Protein AF-A0A6P2CE26-F1 (afdb_monomer_lite)

Sequence (103 aa):
MFVPWSSITAISRDHQEISTGWGTRYNLLIRLEHDDPVLEPRWHLDTPTSIALPVSRLTAEPNTLYAAIHRLHTEPESRKALYRADAPKLLEAPPLRQRWRNE

pLDDT: mean 83.27, std 10.41, range [46.84, 94.44]

Radius of gyr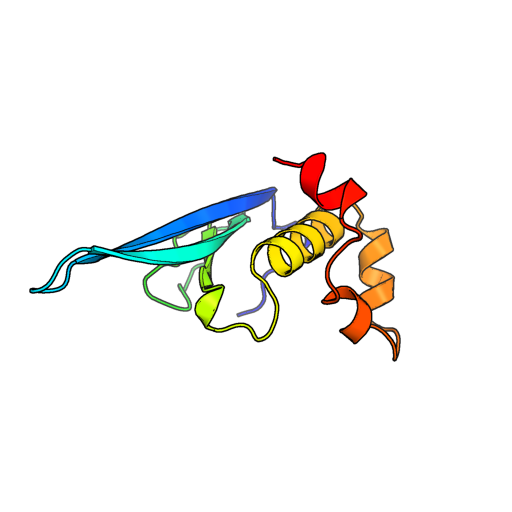ation: 15.04 Å; chains: 1; bounding box: 36×26×40 Å

Structure (mmCIF, N/CA/C/O backbone):
data_AF-A0A6P2CE26-F1
#
_entry.id   AF-A0A6P2CE26-F1
#
loop_
_atom_site.group_PDB
_atom_site.id
_atom_site.type_symbol
_atom_site.label_atom_id
_atom_site.label_alt_id
_atom_site.label_comp_id
_atom_site.label_asym_id
_atom_site.label_entity_id
_atom_site.label_seq_id
_atom_site.pdbx_PDB_ins_code
_atom_site.Cartn_x
_atom_site.Cartn_y
_atom_site.Cartn_z
_atom_site.occupancy
_atom_site.B_iso_or_equiv
_atom_site.auth_seq_id
_atom_site.auth_comp_id
_atom_site.auth_asym_id
_atom_site.auth_atom_id
_atom_site.pdbx_PDB_model_num
ATOM 1 N N . MET A 1 1 ? 8.900 -9.202 7.838 1.00 62.12 1 MET A N 1
ATOM 2 C CA . MET A 1 1 ? 8.663 -7.916 8.523 1.00 62.12 1 MET A CA 1
ATOM 3 C C . MET A 1 1 ? 7.229 -7.464 8.291 1.00 62.12 1 MET A C 1
ATOM 5 O O . MET A 1 1 ? 6.744 -7.607 7.173 1.00 62.12 1 MET A O 1
ATOM 9 N N . PHE A 1 2 ? 6.554 -6.974 9.330 1.00 69.56 2 PHE A N 1
ATOM 10 C CA . PHE A 1 2 ? 5.174 -6.482 9.291 1.00 69.56 2 PHE A CA 1
ATOM 11 C C . PHE A 1 2 ? 5.183 -4.974 9.556 1.00 69.56 2 PHE A C 1
ATOM 13 O O . PHE A 1 2 ? 5.833 -4.554 10.509 1.00 69.56 2 PHE A O 1
ATOM 20 N N . VAL A 1 3 ? 4.488 -4.182 8.734 1.00 77.62 3 VAL A N 1
ATOM 21 C CA . VAL A 1 3 ? 4.318 -2.740 8.970 1.00 77.62 3 VAL A CA 1
ATOM 22 C C . VAL A 1 3 ? 2.944 -2.504 9.586 1.00 77.62 3 VAL A C 1
ATOM 24 O O . VAL A 1 3 ? 1.938 -2.822 8.945 1.00 77.62 3 VAL A O 1
ATOM 27 N N . PRO A 1 4 ? 2.875 -1.991 10.826 1.00 84.62 4 PRO A N 1
ATOM 28 C CA . PRO A 1 4 ? 1.611 -1.641 11.450 1.00 84.62 4 PRO A CA 1
ATOM 29 C C . PRO A 1 4 ? 0.868 -0.577 10.642 1.00 84.62 4 PRO A C 1
ATOM 31 O O . PRO A 1 4 ? 1.447 0.408 10.204 1.00 84.62 4 PRO A O 1
ATOM 34 N N . TRP A 1 5 ? -0.454 -0.703 10.523 1.00 87.19 5 TRP A N 1
ATOM 35 C CA . TRP A 1 5 ? -1.270 0.332 9.875 1.00 87.19 5 TRP A CA 1
ATOM 36 C C . TRP A 1 5 ? -1.135 1.716 10.522 1.00 87.19 5 TRP A C 1
ATOM 38 O O . TRP A 1 5 ? -1.369 2.717 9.857 1.00 87.19 5 TRP A O 1
ATOM 48 N N . SER A 1 6 ? -0.803 1.774 11.814 1.00 87.75 6 SER A N 1
ATOM 49 C CA . SER A 1 6 ? -0.607 3.020 12.559 1.00 87.75 6 SER A CA 1
ATOM 50 C C . SER A 1 6 ? 0.693 3.745 12.222 1.00 87.75 6 SER A C 1
ATOM 52 O O . SER A 1 6 ? 0.774 4.934 12.492 1.00 87.75 6 SER A O 1
ATOM 54 N N . SER A 1 7 ? 1.695 3.056 11.665 1.00 89.31 7 SER A N 1
ATOM 55 C CA . SER A 1 7 ? 2.960 3.683 11.265 1.00 89.31 7 SER A CA 1
ATOM 56 C C . SER A 1 7 ? 2.927 4.196 9.825 1.00 89.31 7 SER A C 1
ATOM 58 O O . SER A 1 7 ? 3.848 4.890 9.413 1.00 89.31 7 SER A O 1
ATOM 60 N N . ILE A 1 8 ? 1.895 3.843 9.047 1.00 92.06 8 ILE A N 1
ATOM 61 C CA . ILE A 1 8 ? 1.729 4.322 7.673 1.00 92.06 8 ILE A CA 1
ATOM 62 C C . ILE A 1 8 ? 1.212 5.758 7.729 1.00 92.06 8 ILE A C 1
ATOM 64 O O . ILE A 1 8 ? 0.088 6.005 8.174 1.00 92.06 8 ILE A O 1
ATOM 68 N N . THR A 1 9 ? 2.012 6.701 7.255 1.00 94.12 9 THR A N 1
ATOM 69 C CA . THR A 1 9 ? 1.686 8.128 7.256 1.00 94.12 9 THR A CA 1
ATOM 70 C C . THR A 1 9 ? 1.003 8.561 5.967 1.00 94.12 9 THR A C 1
ATOM 72 O O . THR A 1 9 ? 0.087 9.382 6.013 1.00 94.12 9 THR A O 1
ATOM 75 N N . ALA A 1 10 ? 1.344 7.943 4.834 1.00 94.19 10 ALA A N 1
ATOM 76 C CA . ALA A 1 10 ? 0.704 8.218 3.552 1.00 94.19 10 ALA A CA 1
ATOM 77 C C . ALA A 1 10 ? 0.701 7.010 2.604 1.00 94.19 10 ALA A C 1
ATOM 79 O O . ALA A 1 10 ? 1.474 6.059 2.747 1.00 94.19 10 ALA A O 1
ATOM 80 N N . ILE A 1 11 ? -0.197 7.064 1.614 1.00 94.25 11 ILE A N 1
ATOM 81 C CA . ILE A 1 11 ? -0.261 6.113 0.501 1.00 94.25 11 ILE A CA 1
ATOM 82 C C . ILE A 1 11 ? -0.214 6.882 -0.813 1.00 94.25 11 ILE A C 1
ATOM 84 O O . ILE A 1 11 ? -1.142 7.624 -1.150 1.00 94.25 11 ILE A O 1
ATOM 88 N N . SER A 1 12 ? 0.833 6.648 -1.594 1.00 93.56 12 SER A N 1
ATOM 89 C CA . SER A 1 12 ? 1.077 7.341 -2.856 1.00 93.56 12 SER A CA 1
ATOM 90 C C . SER A 1 12 ? 1.172 6.371 -4.036 1.00 93.56 12 SER A C 1
ATOM 92 O O . SER A 1 12 ? 1.397 5.166 -3.886 1.00 93.56 12 SER A O 1
ATOM 94 N N . ARG A 1 13 ? 0.910 6.893 -5.237 1.00 93.25 13 ARG A N 1
ATOM 95 C CA . ARG A 1 13 ? 1.091 6.171 -6.502 1.00 93.25 13 ARG A CA 1
ATOM 96 C C . ARG A 1 13 ? 2.489 6.472 -7.021 1.00 93.25 13 ARG A C 1
ATOM 98 O O . ARG A 1 13 ? 2.902 7.626 -6.991 1.00 93.25 13 ARG A O 1
ATOM 105 N N . ASP A 1 14 ? 3.175 5.460 -7.526 1.00 93.94 14 ASP A N 1
ATOM 106 C CA . ASP A 1 14 ? 4.508 5.607 -8.106 1.00 93.94 14 ASP A CA 1
ATOM 107 C C . ASP A 1 14 ? 4.705 4.623 -9.272 1.00 93.94 14 ASP A C 1
ATOM 109 O O . ASP A 1 14 ? 3.820 3.824 -9.595 1.00 93.94 14 ASP A O 1
ATOM 113 N N . HIS A 1 15 ? 5.856 4.673 -9.932 1.00 92.06 15 HIS A N 1
ATOM 114 C CA . HIS A 1 15 ? 6.240 3.728 -10.965 1.00 92.06 15 HIS A CA 1
ATOM 115 C C . HIS A 1 15 ? 7.738 3.411 -10.920 1.00 92.06 15 HIS A C 1
ATOM 117 O O . HIS A 1 15 ? 8.576 4.253 -10.622 1.00 92.06 15 HIS A O 1
ATOM 123 N N . GLN A 1 16 ? 8.084 2.176 -11.273 1.00 91.75 16 GLN A N 1
ATOM 124 C CA . GLN A 1 16 ? 9.449 1.791 -11.604 1.00 91.75 16 GLN A CA 1
ATOM 125 C C . GLN A 1 16 ? 9.631 1.886 -13.117 1.00 91.75 16 GLN A C 1
ATOM 127 O O . GLN A 1 16 ? 8.945 1.194 -13.876 1.00 91.75 16 GLN A O 1
ATOM 132 N N . GLU A 1 17 ? 10.591 2.701 -13.541 1.00 92.19 17 GLU A N 1
ATOM 133 C CA . GLU A 1 17 ? 11.067 2.724 -14.917 1.00 92.19 17 GLU A CA 1
ATOM 134 C C . GLU A 1 17 ? 12.054 1.572 -15.159 1.00 92.19 17 GLU A C 1
ATOM 136 O O . GLU A 1 17 ? 13.001 1.366 -14.398 1.00 92.19 17 GLU A O 1
ATOM 141 N N . ILE A 1 18 ? 11.820 0.792 -16.212 1.00 89.12 18 ILE A N 1
ATOM 142 C CA . ILE A 1 18 ? 12.681 -0.312 -16.635 1.00 89.12 18 ILE A CA 1
ATOM 143 C C . ILE A 1 18 ? 13.104 -0.059 -18.074 1.00 89.12 18 ILE A C 1
ATOM 145 O O . ILE A 1 18 ? 12.354 -0.325 -19.018 1.00 89.12 18 ILE A O 1
ATOM 149 N N . SER A 1 19 ? 14.331 0.421 -18.236 1.00 89.00 19 SER A N 1
ATOM 150 C CA . SER A 1 19 ? 14.957 0.582 -19.544 1.00 89.00 19 SER A CA 1
ATOM 151 C C . SER A 1 19 ? 15.386 -0.778 -20.086 1.00 89.00 19 SER A C 1
ATOM 153 O O . SER A 1 19 ? 16.176 -1.498 -19.476 1.00 89.00 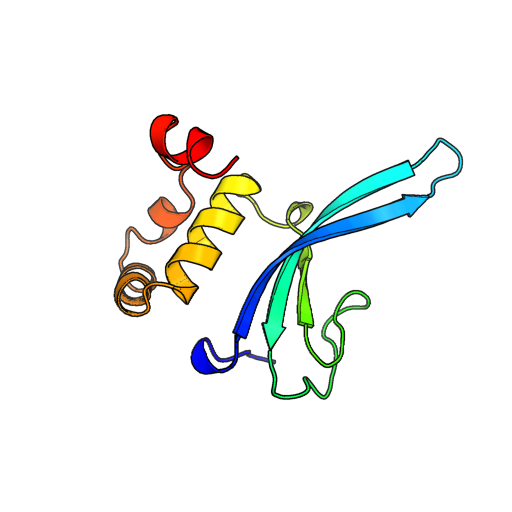19 SER A O 1
ATOM 155 N N . THR A 1 20 ? 14.864 -1.138 -21.252 1.00 84.75 20 THR A N 1
ATOM 156 C CA . THR A 1 20 ? 15.266 -2.324 -22.012 1.00 84.75 20 THR A CA 1
ATOM 157 C C . THR A 1 20 ? 15.901 -1.886 -23.328 1.00 84.75 20 THR A C 1
ATOM 159 O O . THR A 1 20 ? 15.670 -0.769 -23.785 1.00 84.75 20 THR A O 1
ATOM 162 N N . GLY A 1 21 ? 16.654 -2.768 -23.993 1.00 86.44 21 GLY A N 1
ATOM 163 C CA . GLY A 1 21 ? 17.241 -2.464 -25.309 1.00 86.44 21 GLY A CA 1
ATOM 164 C C . GLY A 1 21 ? 16.221 -2.100 -26.404 1.00 86.44 21 GLY A C 1
ATOM 165 O O . GLY A 1 21 ? 16.613 -1.608 -27.454 1.00 86.44 21 GLY A O 1
ATOM 166 N N . TRP A 1 22 ? 14.923 -2.311 -26.154 1.00 85.00 22 TRP A N 1
ATOM 167 C CA . TRP A 1 22 ? 13.815 -2.056 -27.081 1.00 85.00 22 TRP A CA 1
ATOM 168 C C . TRP A 1 22 ? 12.879 -0.930 -26.613 1.00 85.00 22 TRP A C 1
ATOM 170 O O . TRP A 1 22 ? 11.817 -0.734 -27.199 1.00 85.00 22 TRP A O 1
ATOM 180 N N . GLY A 1 23 ? 13.247 -0.211 -25.548 1.00 89.12 23 GLY A N 1
ATOM 181 C CA . GLY A 1 23 ? 12.480 0.905 -24.997 1.00 89.12 23 GLY A CA 1
ATOM 182 C C . GLY A 1 23 ? 12.247 0.803 -23.493 1.00 89.12 23 GLY A C 1
ATOM 183 O O . GLY A 1 23 ? 12.746 -0.099 -22.815 1.00 89.12 23 GLY A O 1
ATOM 184 N N . THR A 1 24 ? 11.458 1.738 -22.981 1.00 91.38 24 THR A N 1
ATOM 185 C CA . THR A 1 24 ? 11.161 1.875 -21.556 1.00 91.38 24 THR A CA 1
ATOM 186 C C . THR A 1 24 ? 9.833 1.213 -21.200 1.00 91.38 24 THR A C 1
ATOM 188 O O . THR A 1 24 ? 8.819 1.427 -21.863 1.00 91.38 24 THR A O 1
ATOM 191 N N . ARG A 1 25 ? 9.823 0.414 -20.129 1.00 89.25 25 ARG A N 1
ATOM 192 C CA . ARG A 1 25 ? 8.607 -0.136 -19.515 1.00 89.25 25 ARG A CA 1
ATOM 193 C C . ARG A 1 25 ? 8.360 0.509 -18.158 1.00 89.25 25 ARG A C 1
ATOM 195 O O . ARG A 1 25 ? 9.303 0.746 -17.413 1.00 89.25 25 ARG A O 1
ATOM 202 N N . TYR A 1 26 ? 7.089 0.712 -17.822 1.00 89.00 26 TYR A N 1
ATOM 203 C CA . TYR A 1 26 ? 6.669 1.278 -16.543 1.00 89.00 26 TYR A CA 1
ATOM 204 C C . TYR A 1 26 ? 5.918 0.231 -15.725 1.00 89.00 26 TYR A C 1
ATOM 206 O O . TYR A 1 26 ? 4.864 -0.255 -16.137 1.00 89.00 26 TYR A O 1
ATOM 214 N N . ASN A 1 27 ? 6.455 -0.110 -14.558 1.00 89.31 27 ASN A N 1
ATOM 215 C CA . ASN A 1 27 ? 5.783 -0.961 -13.583 1.00 89.31 27 ASN A CA 1
ATOM 216 C C . ASN A 1 27 ? 5.126 -0.087 -12.517 1.00 89.31 27 ASN A C 1
ATOM 218 O O . ASN A 1 27 ? 5.824 0.584 -11.764 1.00 89.31 27 ASN A O 1
ATOM 222 N N . LEU A 1 28 ? 3.798 -0.122 -12.427 1.00 92.12 28 LEU A N 1
ATOM 223 C CA . LEU A 1 28 ? 3.059 0.640 -11.421 1.00 92.12 28 LEU A CA 1
ATOM 224 C C . LEU A 1 28 ? 3.352 0.131 -10.006 1.00 92.12 28 LEU A C 1
ATOM 226 O O . LEU A 1 28 ? 3.358 -1.079 -9.748 1.00 92.12 28 LEU A O 1
ATOM 230 N N . LEU A 1 29 ? 3.547 1.074 -9.092 1.00 94.06 29 LEU A N 1
ATOM 231 C CA . LEU A 1 29 ? 3.802 0.848 -7.679 1.00 94.06 29 LEU A CA 1
ATOM 232 C C . LEU A 1 29 ? 2.762 1.595 -6.837 1.00 94.06 29 LEU A C 1
ATOM 234 O O . LEU A 1 29 ? 2.319 2.692 -7.178 1.00 94.06 29 LEU A O 1
ATOM 238 N N . ILE A 1 30 ? 2.419 1.016 -5.693 1.00 94.31 30 ILE A N 1
ATOM 239 C CA . ILE A 1 30 ? 1.793 1.740 -4.583 1.00 94.31 30 ILE A CA 1
ATOM 240 C C . ILE A 1 30 ? 2.849 1.855 -3.490 1.00 94.31 30 ILE A C 1
ATOM 242 O O . ILE A 1 30 ? 3.444 0.845 -3.110 1.00 94.31 30 ILE A O 1
ATOM 246 N N . ARG A 1 31 ? 3.100 3.066 -2.993 1.00 94.44 31 ARG A N 1
ATOM 247 C CA . ARG A 1 31 ? 4.012 3.297 -1.871 1.00 94.44 31 ARG A CA 1
ATOM 248 C C . ARG A 1 31 ? 3.237 3.438 -0.575 1.00 94.44 31 ARG A C 1
ATOM 250 O O . ARG A 1 31 ? 2.230 4.139 -0.522 1.00 94.44 31 ARG A O 1
ATOM 257 N N . LEU A 1 32 ? 3.728 2.759 0.455 1.00 93.50 32 LEU A N 1
ATOM 258 C CA . LEU A 1 32 ? 3.307 2.945 1.838 1.00 93.50 32 LEU A CA 1
ATOM 259 C C . LEU A 1 32 ? 4.411 3.729 2.542 1.00 93.50 32 LEU A C 1
ATOM 261 O O . LEU A 1 32 ? 5.482 3.175 2.788 1.00 93.50 32 LEU A O 1
ATOM 265 N N . GLU A 1 33 ? 4.174 5.004 2.808 1.00 93.19 33 GLU A N 1
ATOM 266 C CA . GLU A 1 33 ? 5.120 5.886 3.494 1.00 93.19 33 GLU A CA 1
ATOM 267 C C . GLU A 1 33 ? 4.977 5.714 5.007 1.00 93.19 33 GLU A C 1
ATOM 269 O O . GLU A 1 33 ? 3.869 5.505 5.504 1.00 93.19 33 GLU A O 1
ATOM 274 N N . HIS A 1 34 ? 6.091 5.750 5.733 1.00 88.94 34 HIS A N 1
ATOM 275 C CA . HIS A 1 34 ? 6.123 5.570 7.182 1.00 88.94 34 HIS A CA 1
ATOM 276 C C . HIS A 1 34 ? 7.281 6.346 7.820 1.00 88.94 34 HIS A C 1
ATOM 278 O O . HIS A 1 34 ? 8.350 6.490 7.223 1.00 88.94 34 HIS A O 1
ATOM 284 N N . ASP A 1 35 ? 7.073 6.809 9.054 1.00 84.12 35 ASP A N 1
ATOM 285 C CA . ASP A 1 35 ? 8.062 7.620 9.782 1.00 84.12 35 ASP A CA 1
ATOM 286 C C . ASP A 1 35 ? 9.116 6.760 10.491 1.00 84.12 35 ASP A C 1
ATOM 288 O O . ASP A 1 35 ? 10.276 7.155 10.610 1.00 84.12 35 ASP A O 1
ATOM 292 N N . ASP A 1 36 ? 8.730 5.561 10.936 1.00 78.19 36 ASP A N 1
ATOM 293 C CA . ASP A 1 36 ? 9.639 4.639 11.612 1.00 78.19 36 ASP A CA 1
ATOM 294 C C . ASP A 1 36 ? 10.536 3.949 10.581 1.00 78.19 36 ASP A C 1
ATOM 296 O O . ASP A 1 36 ? 10.012 3.224 9.729 1.00 78.19 36 ASP A O 1
ATOM 300 N N . PRO A 1 37 ? 11.869 4.122 10.619 1.00 67.69 37 PRO A N 1
ATOM 301 C CA . PRO A 1 37 ? 12.732 3.547 9.608 1.00 67.69 37 PRO A CA 1
ATOM 302 C C . PRO A 1 37 ? 12.633 2.021 9.612 1.00 67.69 37 PRO A C 1
ATOM 304 O O . PRO A 1 37 ? 12.892 1.353 10.617 1.00 67.69 37 PRO A O 1
ATOM 307 N N . VAL A 1 38 ? 12.285 1.456 8.457 1.00 66.56 38 VAL A N 1
ATOM 308 C CA . VAL A 1 38 ? 12.326 0.009 8.247 1.00 66.56 38 VAL A CA 1
ATOM 309 C C . VAL A 1 38 ? 13.794 -0.383 8.106 1.00 66.56 38 VAL A C 1
ATOM 311 O O . VAL A 1 38 ? 14.436 -0.103 7.098 1.00 66.56 38 VAL A O 1
ATOM 314 N N . LEU A 1 39 ? 14.332 -1.002 9.161 1.00 60.75 39 LEU A N 1
ATOM 315 C CA . LEU A 1 39 ? 15.761 -1.314 9.291 1.00 60.75 39 LEU A CA 1
ATOM 316 C C . LEU A 1 39 ? 16.274 -2.304 8.234 1.00 60.75 39 LEU A C 1
ATOM 318 O O . LEU A 1 39 ? 17.463 -2.301 7.931 1.00 60.75 39 LEU A O 1
ATOM 322 N N . GLU A 1 40 ? 15.389 -3.117 7.649 1.00 74.56 40 GLU A N 1
ATOM 323 C CA . GLU A 1 40 ? 15.740 -4.056 6.581 1.00 74.56 40 GLU A CA 1
ATOM 324 C C . GLU A 1 40 ? 14.729 -3.970 5.425 1.00 74.56 40 GLU A C 1
ATOM 326 O O . GLU A 1 40 ? 13.575 -4.391 5.584 1.00 74.56 40 GLU A O 1
ATOM 331 N N . PRO A 1 41 ? 15.131 -3.444 4.250 1.00 74.81 41 PRO A N 1
ATOM 332 C CA . PRO A 1 41 ? 14.265 -3.412 3.080 1.00 74.81 41 PRO A CA 1
ATOM 333 C C . PRO A 1 41 ? 13.954 -4.839 2.624 1.00 74.81 41 PRO A C 1
ATOM 335 O O . PRO A 1 41 ? 14.831 -5.701 2.554 1.00 74.81 41 PRO A O 1
ATOM 338 N N . ARG A 1 42 ? 12.694 -5.105 2.276 1.00 77.88 42 ARG A N 1
ATOM 339 C CA . ARG A 1 42 ? 12.248 -6.451 1.871 1.00 77.88 42 ARG A CA 1
ATOM 340 C C . ARG A 1 42 ? 12.623 -6.746 0.421 1.00 77.88 42 ARG A C 1
ATOM 342 O O . ARG A 1 42 ? 12.657 -7.900 0.001 1.00 77.88 42 ARG A O 1
ATOM 349 N N . TRP A 1 43 ? 12.829 -5.693 -0.363 1.00 83.81 43 TRP A N 1
ATOM 350 C CA . TRP A 1 43 ? 13.143 -5.735 -1.784 1.00 83.81 43 TRP A CA 1
ATOM 351 C C . TRP A 1 43 ? 13.767 -4.392 -2.209 1.00 83.81 43 TRP A C 1
ATOM 353 O O . TRP A 1 43 ? 13.599 -3.379 -1.541 1.00 83.81 43 TRP A O 1
ATOM 363 N N . HIS A 1 44 ? 14.468 -4.369 -3.343 1.00 86.62 44 HIS A N 1
ATOM 364 C CA . HIS A 1 44 ? 15.320 -3.252 -3.782 1.00 86.62 44 HIS A CA 1
ATOM 365 C C . HIS A 1 44 ? 14.618 -1.914 -4.115 1.00 86.62 44 HIS A C 1
ATOM 367 O O . HIS A 1 44 ? 15.313 -0.938 -4.373 1.00 86.62 44 HIS A O 1
ATOM 373 N N . LEU A 1 45 ? 13.282 -1.849 -4.160 1.00 89.62 45 LEU A N 1
ATOM 374 C CA . LEU A 1 45 ? 12.526 -0.586 -4.313 1.00 89.62 45 LEU A CA 1
ATOM 375 C C . LEU A 1 45 ? 11.984 -0.028 -2.987 1.00 89.62 45 LEU A C 1
ATOM 377 O O . LEU A 1 45 ? 11.386 1.053 -2.995 1.00 89.62 45 LEU A O 1
ATOM 381 N N . ASP A 1 46 ? 12.146 -0.762 -1.882 1.00 90.19 46 ASP A N 1
ATOM 382 C CA . ASP A 1 46 ? 11.856 -0.231 -0.551 1.00 90.19 46 ASP A CA 1
ATOM 383 C C . ASP A 1 46 ? 12.924 0.825 -0.206 1.00 90.19 46 ASP A C 1
ATOM 385 O O . ASP A 1 46 ? 14.098 0.690 -0.558 1.00 90.19 46 ASP A O 1
ATOM 389 N N . THR A 1 47 ? 12.515 1.886 0.479 1.00 87.94 47 THR A N 1
ATOM 390 C CA . THR A 1 47 ? 13.397 2.921 1.030 1.00 87.94 47 THR A CA 1
ATOM 391 C C . THR A 1 47 ? 13.298 2.898 2.557 1.00 87.94 47 THR A C 1
ATOM 393 O O . THR A 1 47 ? 12.385 2.272 3.097 1.00 87.94 47 THR A O 1
ATOM 396 N N . PRO A 1 48 ? 14.187 3.591 3.293 1.00 86.88 48 PRO A N 1
ATOM 397 C CA . PRO A 1 48 ? 14.091 3.636 4.753 1.00 86.88 48 PRO A CA 1
ATOM 398 C C . PRO A 1 48 ? 12.737 4.132 5.274 1.00 86.88 48 PRO A C 1
ATOM 400 O O . PRO A 1 48 ? 12.341 3.742 6.363 1.00 86.88 48 PRO A O 1
ATOM 403 N N . THR A 1 49 ? 12.032 4.960 4.500 1.00 88.75 49 THR A N 1
ATOM 404 C CA . THR A 1 49 ? 10.762 5.609 4.870 1.00 88.75 49 THR A CA 1
ATOM 405 C C . THR A 1 49 ? 9.585 5.184 3.991 1.00 88.75 49 THR A C 1
ATOM 407 O O . THR A 1 49 ? 8.509 5.778 4.060 1.00 88.75 49 THR A O 1
ATOM 410 N N . SER A 1 50 ? 9.769 4.205 3.101 1.00 91.38 50 SER A N 1
ATOM 411 C CA . SER A 1 50 ? 8.672 3.732 2.264 1.00 91.38 50 SER A CA 1
ATOM 412 C C . SER A 1 50 ? 8.821 2.282 1.849 1.00 91.38 50 SER A C 1
ATOM 414 O O . SER A 1 50 ? 9.901 1.793 1.524 1.00 91.38 50 SER A O 1
ATOM 416 N N . ILE A 1 51 ? 7.682 1.616 1.749 1.00 91.62 51 ILE A N 1
ATOM 417 C CA . ILE A 1 51 ? 7.581 0.278 1.197 1.00 91.62 51 ILE A CA 1
ATOM 418 C C . ILE A 1 51 ? 6.926 0.333 -0.177 1.00 91.62 51 ILE A C 1
ATOM 420 O O . ILE A 1 51 ? 5.846 0.904 -0.333 1.00 91.62 51 ILE A O 1
ATOM 424 N N . ALA A 1 52 ? 7.537 -0.328 -1.159 1.00 92.25 52 ALA A N 1
ATOM 425 C CA . ALA A 1 52 ? 6.996 -0.438 -2.505 1.00 92.25 52 ALA A CA 1
ATOM 426 C C . ALA A 1 52 ? 6.142 -1.706 -2.663 1.00 92.25 52 ALA A C 1
ATOM 428 O O . ALA A 1 52 ? 6.570 -2.828 -2.376 1.00 92.25 52 ALA A O 1
ATOM 429 N N . LEU A 1 53 ? 4.928 -1.533 -3.182 1.00 91.06 53 LEU A N 1
ATOM 430 C CA . LEU A 1 53 ? 4.030 -2.611 -3.584 1.00 91.06 53 LEU A CA 1
ATOM 431 C C . LEU A 1 53 ? 3.929 -2.640 -5.116 1.00 91.06 53 LEU A C 1
ATOM 433 O O . LEU A 1 53 ? 3.224 -1.810 -5.693 1.00 91.06 53 LEU A O 1
ATOM 437 N N . PRO A 1 54 ? 4.616 -3.572 -5.800 1.00 89.94 54 PRO A N 1
ATOM 438 C CA . PRO A 1 54 ? 4.504 -3.710 -7.245 1.00 89.94 54 PRO A CA 1
ATOM 439 C C . PRO A 1 54 ? 3.126 -4.253 -7.617 1.00 89.94 54 PRO A C 1
ATOM 441 O O . PRO A 1 54 ? 2.805 -5.417 -7.374 1.00 89.94 54 PRO A O 1
ATOM 444 N N . VAL A 1 55 ? 2.316 -3.402 -8.240 1.00 88.50 55 VAL A N 1
ATOM 445 C CA . VAL A 1 55 ? 0.915 -3.699 -8.555 1.00 88.50 55 VAL A CA 1
ATOM 446 C C . VAL A 1 55 ? 0.797 -4.829 -9.573 1.00 88.50 55 VAL A C 1
ATOM 448 O O . VAL A 1 55 ? -0.106 -5.650 -9.483 1.00 88.50 55 VAL A O 1
ATOM 451 N N . SER A 1 56 ? 1.761 -4.939 -10.489 1.00 82.31 56 SER A N 1
ATOM 452 C CA . SER A 1 56 ? 1.827 -6.022 -11.479 1.00 82.31 56 SER A CA 1
ATOM 453 C C . SER A 1 56 ? 1.959 -7.423 -10.872 1.00 82.31 56 SER A C 1
ATOM 455 O O . SER A 1 56 ? 1.754 -8.410 -11.573 1.00 82.31 56 SER A O 1
ATOM 457 N N . ARG A 1 57 ? 2.303 -7.533 -9.581 1.00 84.06 57 ARG A N 1
ATOM 458 C CA . ARG A 1 57 ? 2.369 -8.810 -8.852 1.00 84.06 57 ARG A CA 1
ATOM 459 C C . ARG A 1 57 ? 1.076 -9.162 -8.121 1.00 84.06 57 ARG A C 1
ATOM 461 O O . ARG A 1 57 ? 1.028 -10.191 -7.452 1.00 84.06 57 ARG A O 1
ATOM 468 N N . LEU A 1 58 ? 0.061 -8.310 -8.204 1.00 82.75 58 LEU A N 1
ATOM 469 C CA . LEU A 1 58 ? -1.210 -8.470 -7.513 1.00 82.75 58 LEU A CA 1
ATOM 470 C C . LEU A 1 58 ? -2.305 -8.819 -8.526 1.00 82.75 58 LEU A C 1
ATOM 472 O O . LEU A 1 58 ? -2.304 -8.342 -9.655 1.00 82.75 58 LEU A O 1
ATOM 476 N N . THR A 1 59 ? -3.246 -9.671 -8.119 1.00 79.69 59 THR A N 1
ATOM 477 C CA . THR A 1 59 ? -4.293 -10.211 -9.007 1.00 79.69 59 THR A CA 1
ATOM 478 C C . THR A 1 59 ? -5.367 -9.181 -9.378 1.00 79.69 59 THR A C 1
ATOM 480 O O . THR A 1 59 ? -6.125 -9.391 -10.321 1.00 79.69 59 THR A O 1
ATOM 483 N N . ALA A 1 60 ? -5.465 -8.083 -8.627 1.00 80.50 60 ALA A N 1
ATOM 484 C CA . ALA A 1 60 ? -6.503 -7.073 -8.793 1.00 80.50 60 ALA A CA 1
ATOM 485 C C . ALA A 1 60 ? -6.035 -5.881 -9.641 1.00 80.50 60 ALA A C 1
ATOM 487 O O . ALA A 1 60 ? -4.845 -5.623 -9.806 1.00 80.50 60 ALA A O 1
ATOM 488 N N . GLU A 1 61 ? -7.003 -5.138 -10.175 1.00 86.25 61 GLU A N 1
ATOM 489 C CA . GLU A 1 61 ? -6.749 -3.961 -11.006 1.00 86.25 61 GLU A CA 1
ATOM 490 C C . GLU A 1 61 ? -6.057 -2.835 -10.192 1.00 86.25 61 GLU A C 1
ATOM 492 O O . GLU A 1 61 ? -6.419 -2.615 -9.031 1.00 86.25 61 GLU A O 1
ATOM 497 N N . PRO A 1 62 ? -5.076 -2.106 -10.769 1.00 85.12 62 PRO A N 1
ATOM 498 C CA . PRO A 1 62 ? -4.267 -1.116 -10.052 1.00 85.12 62 PRO A CA 1
ATOM 499 C C . PRO A 1 62 ? -5.025 -0.059 -9.255 1.00 85.12 62 PRO A C 1
ATOM 501 O O . PRO A 1 62 ? -4.729 0.165 -8.078 1.00 85.12 62 PRO A O 1
ATOM 504 N N . ASN A 1 63 ? -6.008 0.593 -9.869 1.00 85.88 63 ASN A N 1
ATOM 505 C CA . ASN A 1 63 ? -6.767 1.651 -9.211 1.00 85.88 63 ASN A CA 1
ATOM 506 C C . ASN A 1 63 ? -7.661 1.096 -8.108 1.00 85.88 63 ASN A C 1
ATOM 508 O O . ASN A 1 63 ? -7.883 1.757 -7.096 1.00 85.88 63 ASN A O 1
ATOM 512 N N . THR A 1 64 ? -8.138 -0.131 -8.278 1.00 86.62 64 THR A N 1
ATOM 513 C CA . THR A 1 64 ? -8.914 -0.860 -7.277 1.00 86.62 64 THR A CA 1
ATOM 514 C C . THR A 1 64 ? -8.063 -1.172 -6.049 1.00 86.62 64 THR A C 1
ATOM 516 O O . THR A 1 64 ? -8.483 -0.892 -4.928 1.00 86.62 64 THR A O 1
ATOM 519 N N . LEU A 1 65 ? -6.832 -1.652 -6.248 1.00 89.19 65 LEU A N 1
ATOM 520 C CA . LEU A 1 65 ? -5.873 -1.867 -5.162 1.00 89.19 65 LEU A CA 1
ATOM 521 C C . LEU A 1 65 ? -5.534 -0.569 -4.437 1.00 89.19 65 LEU A C 1
ATOM 523 O O . LEU A 1 65 ? -5.587 -0.525 -3.209 1.00 89.19 65 LEU A O 1
ATOM 527 N N . TYR A 1 66 ? -5.240 0.496 -5.184 1.00 90.56 66 TYR A N 1
ATOM 528 C CA . TYR A 1 66 ? -4.966 1.800 -4.591 1.00 90.56 66 TYR A CA 1
ATOM 529 C C . TYR A 1 66 ? -6.153 2.299 -3.765 1.00 90.56 66 TYR A C 1
ATOM 531 O O . TYR A 1 66 ? -5.980 2.651 -2.602 1.00 90.56 66 TYR A O 1
ATOM 539 N N . ALA A 1 67 ? -7.365 2.274 -4.325 1.00 88.81 67 ALA A N 1
ATOM 540 C CA . ALA A 1 67 ? -8.568 2.726 -3.635 1.00 88.81 67 ALA A CA 1
ATOM 541 C C . ALA A 1 67 ? -8.842 1.916 -2.359 1.00 88.81 67 ALA A C 1
ATOM 543 O O . ALA A 1 67 ? -9.189 2.496 -1.330 1.00 88.81 67 ALA A O 1
ATOM 544 N N . ALA A 1 68 ? -8.653 0.595 -2.402 1.00 89.00 68 ALA A N 1
ATOM 545 C CA . ALA A 1 68 ? -8.826 -0.271 -1.243 1.00 89.00 68 ALA A CA 1
ATOM 546 C C . ALA A 1 68 ? -7.804 0.045 -0.139 1.00 89.00 68 ALA A C 1
ATOM 548 O O . ALA A 1 68 ? -8.194 0.271 1.006 1.00 89.00 68 ALA A O 1
ATOM 549 N N . ILE A 1 69 ? -6.511 0.113 -0.471 1.00 90.50 69 ILE A N 1
ATOM 550 C CA . ILE A 1 69 ? -5.442 0.386 0.505 1.00 90.50 69 ILE A CA 1
ATOM 551 C C . ILE A 1 69 ? -5.599 1.802 1.077 1.00 90.50 69 ILE A C 1
ATOM 553 O O . ILE A 1 69 ? -5.558 1.972 2.295 1.00 90.50 69 ILE A O 1
ATOM 557 N N . HIS A 1 70 ? -5.878 2.794 0.227 1.00 91.81 70 HIS A N 1
ATOM 558 C CA . HIS A 1 70 ? -6.143 4.169 0.647 1.00 91.81 70 HIS A CA 1
ATOM 559 C C . HIS A 1 70 ? -7.324 4.239 1.619 1.00 91.81 70 HIS A C 1
ATOM 561 O O . HIS A 1 70 ? -7.213 4.839 2.684 1.00 91.81 70 HIS A O 1
ATOM 567 N N . ARG A 1 71 ? -8.436 3.559 1.316 1.00 89.81 71 ARG A N 1
ATOM 568 C CA . ARG A 1 71 ? -9.594 3.503 2.217 1.00 89.81 71 ARG A CA 1
ATOM 569 C C . ARG A 1 71 ? -9.253 2.867 3.564 1.00 89.81 71 ARG A C 1
ATOM 571 O O . ARG A 1 71 ? -9.679 3.373 4.596 1.00 89.81 71 ARG A O 1
ATOM 578 N N . LEU A 1 72 ? -8.498 1.769 3.577 1.00 90.44 72 LEU A N 1
ATOM 579 C CA . LEU A 1 72 ? -8.085 1.098 4.817 1.00 90.44 72 LEU A CA 1
ATOM 580 C C . LEU A 1 72 ? -7.169 1.974 5.684 1.00 90.44 72 LEU A C 1
ATOM 582 O O . LEU A 1 72 ? -7.156 1.835 6.911 1.00 90.44 72 LEU A O 1
ATOM 586 N N . HIS A 1 73 ? -6.414 2.880 5.068 1.00 91.38 73 HIS A N 1
ATOM 587 C CA . HIS A 1 73 ? -5.605 3.868 5.773 1.00 91.38 73 HIS A CA 1
ATOM 588 C C . HIS A 1 73 ? -6.458 4.997 6.345 1.00 91.38 73 HIS A C 1
ATOM 590 O O . HIS A 1 73 ? -6.418 5.203 7.557 1.00 91.38 73 HIS A O 1
ATOM 596 N N . THR A 1 74 ? -7.281 5.645 5.517 1.00 91.56 74 THR A N 1
ATOM 597 C CA . THR A 1 74 ? -8.083 6.814 5.916 1.00 91.56 74 THR A CA 1
ATOM 598 C C . THR A 1 74 ? -9.266 6.475 6.820 1.00 91.56 74 THR A C 1
ATOM 600 O O . THR A 1 74 ? -9.709 7.317 7.594 1.00 91.56 74 THR A O 1
ATOM 603 N N . GLU A 1 75 ? -9.791 5.250 6.744 1.00 91.56 75 GLU A N 1
ATOM 604 C CA . GLU A 1 75 ? -10.931 4.782 7.536 1.00 91.56 75 GLU A CA 1
ATOM 605 C C . GLU A 1 75 ? -10.541 3.537 8.357 1.00 91.56 75 GLU A C 1
ATOM 607 O O . GLU A 1 75 ? -10.771 2.405 7.920 1.00 91.56 75 GLU A O 1
ATOM 612 N N . PRO A 1 76 ? -9.987 3.689 9.576 1.00 87.69 76 PRO A N 1
ATOM 613 C CA . PRO A 1 76 ? -9.574 2.550 10.399 1.00 87.69 76 PRO A CA 1
ATOM 614 C C . PRO A 1 76 ? -10.692 1.537 10.679 1.00 87.69 76 PRO A C 1
ATOM 616 O O . PRO A 1 76 ? -10.441 0.334 10.723 1.00 87.69 76 PRO A O 1
ATOM 619 N N . GLU A 1 77 ? -11.938 2.000 10.797 1.00 85.94 77 GLU A N 1
ATOM 620 C CA . GLU A 1 77 ? -13.118 1.143 10.970 1.00 85.94 77 GLU A CA 1
ATOM 621 C C . GLU A 1 77 ? -13.350 0.204 9.777 1.00 85.94 77 GLU A C 1
ATOM 623 O O . GLU A 1 77 ? -13.766 -0.944 9.960 1.00 85.94 77 GLU A O 1
ATOM 628 N N . SER A 1 78 ? -13.000 0.636 8.560 1.00 85.88 78 SER A N 1
ATOM 629 C CA . SER A 1 78 ? -13.102 -0.179 7.344 1.00 85.88 78 SER A CA 1
ATOM 630 C C . SER A 1 78 ? -12.167 -1.393 7.379 1.00 85.88 78 SER A C 1
ATOM 632 O O . SER A 1 78 ? -12.438 -2.391 6.712 1.00 85.88 78 SER A O 1
ATOM 634 N N . ARG A 1 79 ? -11.136 -1.400 8.238 1.00 87.62 79 ARG A N 1
ATOM 635 C CA . ARG A 1 79 ? -10.259 -2.569 8.450 1.00 87.62 79 ARG A CA 1
ATOM 636 C C . ARG A 1 79 ? -11.009 -3.762 9.036 1.00 87.62 79 ARG A C 1
ATOM 638 O O . ARG A 1 79 ? -10.613 -4.896 8.789 1.00 87.62 79 ARG A O 1
ATOM 645 N N . LYS A 1 80 ? -12.128 -3.544 9.741 1.00 85.81 80 LYS A N 1
ATOM 646 C CA . LYS A 1 80 ? -12.982 -4.636 10.245 1.00 85.81 80 LYS A CA 1
ATOM 647 C C . LYS A 1 80 ? -13.543 -5.502 9.114 1.00 85.81 80 LYS A C 1
ATOM 649 O O . LYS A 1 80 ? -13.835 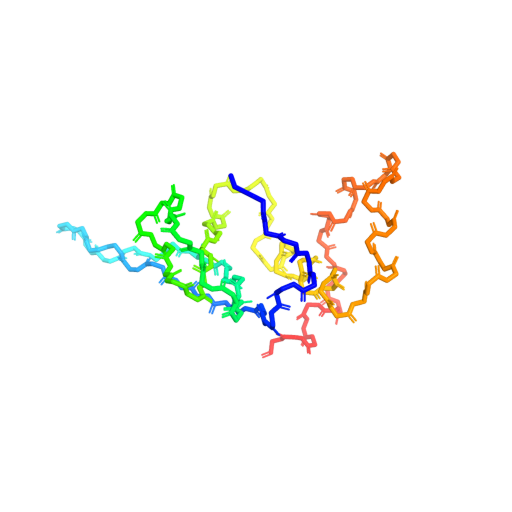-6.674 9.336 1.00 85.81 80 LYS A O 1
ATOM 654 N N . ALA A 1 81 ? -13.672 -4.948 7.906 1.00 82.56 81 ALA A N 1
ATOM 655 C CA . ALA A 1 81 ? -14.129 -5.688 6.736 1.00 82.56 81 ALA A CA 1
ATOM 656 C C . ALA A 1 81 ? -13.129 -6.766 6.283 1.00 82.56 81 ALA A C 1
ATOM 658 O O . ALA A 1 81 ? -13.556 -7.759 5.708 1.00 82.56 81 ALA A O 1
ATOM 659 N N . LEU A 1 82 ? -11.833 -6.628 6.602 1.00 81.81 82 LEU A N 1
ATOM 660 C CA . LEU A 1 82 ? -10.805 -7.622 6.259 1.00 81.81 82 LEU A CA 1
ATOM 661 C C . LEU A 1 82 ? -10.991 -8.959 6.989 1.00 81.81 82 LEU A C 1
ATOM 663 O O . LEU A 1 82 ? -10.517 -9.983 6.513 1.00 81.81 82 LEU A O 1
ATOM 667 N N . TYR A 1 83 ? -11.680 -8.956 8.132 1.00 83.12 83 TYR A N 1
ATOM 668 C CA . TYR A 1 83 ? -11.919 -10.161 8.935 1.00 83.12 83 TYR A CA 1
ATOM 669 C C . TYR A 1 83 ? -13.203 -10.901 8.550 1.00 83.12 83 TYR A C 1
ATOM 671 O O . TYR A 1 83 ? -13.524 -11.932 9.138 1.00 83.12 83 TYR A O 1
ATOM 679 N N . ARG A 1 84 ? -13.977 -10.367 7.601 1.00 85.56 84 ARG A N 1
ATOM 680 C CA . ARG A 1 84 ? -15.228 -10.983 7.160 1.00 85.56 84 ARG A CA 1
ATOM 681 C C . ARG A 1 84 ? -14.953 -11.999 6.058 1.00 85.56 84 ARG A C 1
ATOM 683 O O . ARG A 1 84 ? -14.029 -11.839 5.268 1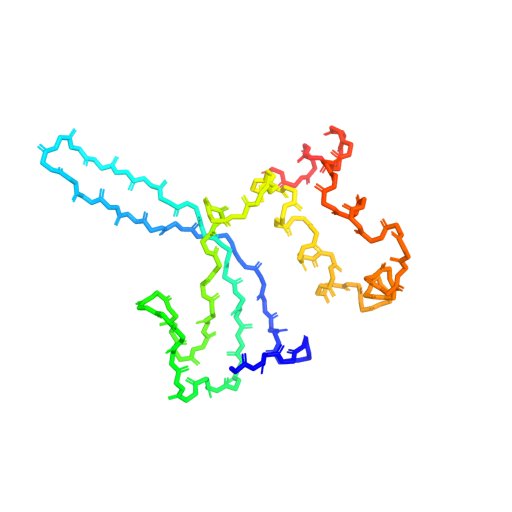.00 85.56 84 ARG A O 1
ATOM 690 N N . ALA A 1 85 ? -15.797 -13.025 5.966 1.00 79.69 85 ALA A N 1
ATOM 691 C CA . ALA A 1 85 ? -15.687 -14.047 4.923 1.00 79.69 85 ALA A CA 1
ATOM 692 C C . ALA A 1 85 ? -15.810 -13.473 3.496 1.00 79.69 85 ALA A C 1
ATOM 694 O O . ALA A 1 85 ? -15.320 -14.069 2.542 1.00 79.69 85 ALA A O 1
ATOM 695 N N . ASP A 1 86 ? -16.438 -12.305 3.347 1.00 80.00 86 ASP A N 1
ATOM 696 C CA . ASP A 1 86 ? -16.596 -11.589 2.085 1.00 80.00 86 ASP A CA 1
ATOM 697 C C . ASP A 1 86 ? -15.509 -10.529 1.831 1.00 80.00 86 ASP A C 1
ATOM 699 O O . ASP A 1 86 ? -15.614 -9.781 0.861 1.00 80.00 86 ASP A O 1
ATOM 703 N N . ALA A 1 87 ? -14.433 -10.501 2.627 1.00 80.00 87 ALA A N 1
ATOM 704 C CA . ALA A 1 87 ? -13.282 -9.618 2.427 1.00 80.00 87 ALA A CA 1
ATOM 705 C C . ALA A 1 87 ? -12.714 -9.607 0.992 1.00 80.00 87 ALA A C 1
ATOM 707 O O . ALA A 1 87 ? -12.308 -8.530 0.551 1.00 80.00 87 ALA A O 1
ATOM 708 N N . PRO A 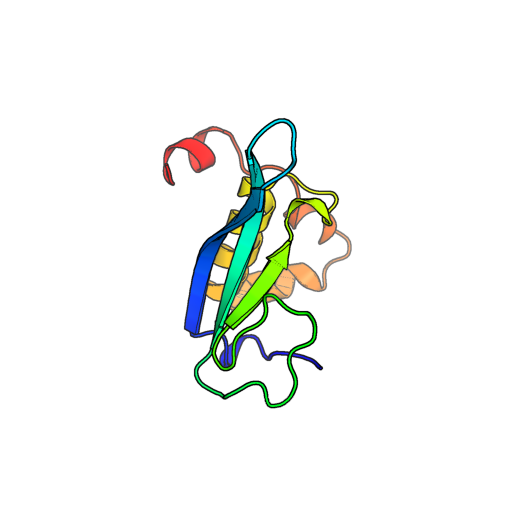1 88 ? -12.716 -10.713 0.210 1.00 78.25 88 PRO A N 1
ATOM 709 C CA . PRO A 1 88 ? -12.293 -10.662 -1.190 1.00 78.25 88 PRO A CA 1
ATOM 710 C C . PRO A 1 88 ? -13.059 -9.639 -2.043 1.00 78.25 88 PRO A C 1
ATOM 712 O O . PRO A 1 88 ? -12.482 -9.090 -2.978 1.00 78.25 88 PRO A O 1
ATOM 715 N N . LYS A 1 89 ? -14.310 -9.304 -1.690 1.00 77.12 89 LYS A N 1
ATOM 716 C CA . LYS A 1 89 ? -15.103 -8.274 -2.384 1.00 77.12 89 LYS A CA 1
ATOM 717 C C . LYS A 1 89 ? -14.515 -6.870 -2.261 1.00 77.12 89 LYS A C 1
ATOM 719 O O . LYS A 1 89 ? -14.841 -5.995 -3.051 1.00 77.12 89 LYS A O 1
ATOM 724 N N . LEU A 1 90 ? -13.623 -6.630 -1.298 1.00 72.62 90 LEU A N 1
ATOM 725 C CA . LEU A 1 90 ? -12.903 -5.358 -1.174 1.00 72.62 90 LEU A CA 1
ATOM 726 C C . LEU A 1 90 ? -11.927 -5.119 -2.335 1.00 72.62 90 LEU A C 1
ATOM 728 O O . LEU A 1 90 ? -11.503 -3.986 -2.544 1.00 72.62 90 LEU A O 1
ATOM 732 N N . LEU A 1 91 ? -11.570 -6.178 -3.067 1.00 72.31 91 LEU A N 1
ATOM 733 C CA . LEU A 1 91 ? -10.736 -6.124 -4.266 1.00 72.31 91 LEU A CA 1
ATOM 734 C C . LEU A 1 91 ? -11.568 -6.053 -5.552 1.00 72.31 91 LEU A C 1
ATOM 736 O O . LEU A 1 91 ? -11.003 -6.073 -6.647 1.00 72.31 91 LEU A O 1
ATOM 740 N N . GLU A 1 92 ? -12.895 -5.980 -5.440 1.00 76.44 92 GLU A N 1
ATOM 741 C CA . GLU A 1 92 ? -13.745 -5.679 -6.581 1.00 76.44 92 GLU A CA 1
ATOM 742 C C . GLU A 1 92 ? -13.609 -4.205 -6.949 1.00 76.44 92 GLU A C 1
ATOM 744 O O . GLU A 1 92 ? -13.494 -3.315 -6.104 1.00 76.44 92 GLU A O 1
ATOM 749 N N . ALA A 1 93 ? -13.631 -3.962 -8.254 1.00 66.69 93 ALA A N 1
ATOM 750 C CA . ALA A 1 93 ? -13.633 -2.633 -8.825 1.00 66.69 93 ALA A CA 1
ATOM 751 C C . ALA A 1 93 ? -14.667 -1.725 -8.134 1.00 66.69 93 ALA A C 1
ATOM 753 O O . ALA A 1 93 ? -15.855 -2.063 -8.145 1.00 66.69 93 ALA A O 1
ATOM 754 N N . PRO A 1 94 ? -14.280 -0.545 -7.603 1.00 66.06 94 PRO A N 1
ATOM 755 C CA . PRO A 1 94 ? -15.272 0.409 -7.132 1.00 66.06 94 PRO A CA 1
ATOM 756 C C . PRO A 1 94 ? -16.174 0.828 -8.307 1.00 66.06 94 PRO A C 1
ATOM 758 O O . PRO A 1 94 ? -15.699 0.878 -9.451 1.00 66.06 94 PRO A O 1
ATOM 761 N N . PRO A 1 95 ? -17.458 1.152 -8.060 1.00 72.94 95 PRO A N 1
ATOM 762 C CA . PRO A 1 95 ? -18.377 1.583 -9.108 1.00 72.94 95 PRO A CA 1
ATOM 763 C C . PRO A 1 95 ? -17.785 2.718 -9.95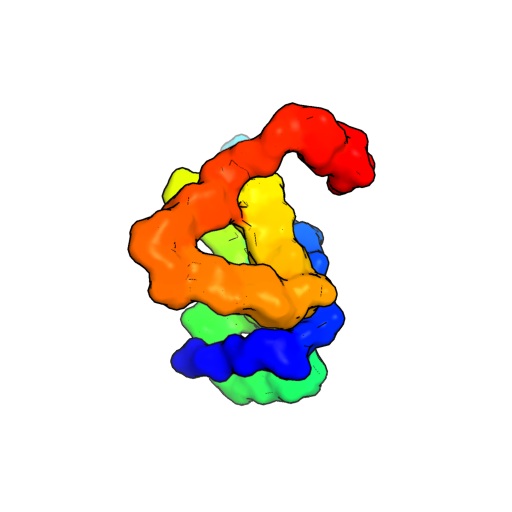2 1.00 72.94 95 PRO A C 1
ATOM 765 O O . PRO A 1 95 ? -17.164 3.630 -9.408 1.00 72.94 95 PRO A O 1
ATOM 768 N N . LEU A 1 96 ? -18.033 2.713 -11.268 1.00 66.56 96 LEU A N 1
ATOM 769 C CA . LEU A 1 96 ? -17.492 3.690 -12.236 1.00 66.56 96 LEU A CA 1
ATOM 770 C C . LEU A 1 96 ? -17.578 5.152 -11.764 1.00 66.56 96 LEU A C 1
ATOM 772 O O . LEU A 1 96 ? -16.623 5.907 -11.909 1.00 66.56 96 LEU A O 1
ATOM 776 N N . ARG A 1 97 ? -18.684 5.534 -11.114 1.00 67.81 97 ARG A N 1
ATOM 777 C CA . ARG A 1 97 ? -18.890 6.893 -10.580 1.00 67.81 97 ARG A CA 1
ATOM 778 C C . ARG A 1 97 ? -17.867 7.311 -9.520 1.00 67.81 97 ARG A C 1
ATOM 780 O O . ARG A 1 97 ? -17.586 8.494 -9.390 1.00 67.81 97 ARG A O 1
ATOM 787 N N . GLN A 1 98 ? -17.345 6.366 -8.740 1.00 63.00 98 GLN A N 1
ATOM 788 C CA . GLN A 1 98 ? -16.316 6.640 -7.734 1.00 63.00 98 GLN A CA 1
ATOM 789 C C . GLN A 1 98 ? -14.919 6.725 -8.353 1.00 63.00 98 GLN A C 1
ATOM 791 O O . GLN A 1 98 ? -14.071 7.428 -7.814 1.00 63.00 98 GLN A O 1
ATOM 796 N N . ARG A 1 99 ? -14.686 6.056 -9.491 1.00 62.19 99 ARG A N 1
ATOM 797 C CA . ARG A 1 99 ? -13.401 6.093 -10.204 1.00 62.19 99 ARG A CA 1
ATOM 798 C C . ARG A 1 99 ? -13.118 7.481 -10.780 1.00 62.19 99 ARG A C 1
ATOM 800 O O . ARG A 1 99 ? -12.049 8.017 -10.538 1.00 62.19 99 ARG A O 1
ATOM 807 N N . TRP A 1 100 ? -14.115 8.101 -11.410 1.00 62.75 100 TRP A N 1
ATOM 808 C CA . TRP A 1 100 ? -13.992 9.439 -12.012 1.00 62.75 100 TRP A CA 1
ATOM 809 C C . TRP A 1 100 ? -13.873 10.596 -11.017 1.00 62.75 100 TRP A C 1
ATOM 811 O O . TRP A 1 100 ? -13.604 11.718 -11.419 1.00 62.75 100 TRP A O 1
ATOM 821 N N . ARG A 1 101 ? -14.115 10.363 -9.722 1.00 57.12 101 ARG A N 1
ATOM 822 C CA . ARG A 1 101 ? -14.002 11.413 -8.696 1.00 57.12 101 ARG A CA 1
ATOM 823 C C . ARG A 1 101 ? -12.585 11.539 -8.124 1.00 57.12 101 ARG A C 1
ATOM 825 O O . ARG A 1 101 ? -12.330 12.471 -7.373 1.00 57.12 101 ARG A O 1
ATOM 832 N N . ASN A 1 102 ? -11.720 10.572 -8.432 1.00 48.94 102 ASN A N 1
ATOM 833 C CA . ASN A 1 102 ? -10.360 10.449 -7.906 1.00 48.94 102 ASN A CA 1
ATOM 834 C C . ASN A 1 102 ? -9.290 10.492 -9.024 1.00 48.94 102 ASN A C 1
ATOM 836 O O . ASN A 1 102 ? -8.139 10.129 -8.758 1.00 48.94 102 ASN A O 1
ATOM 840 N N . GLU A 1 103 ? -9.694 10.870 -10.244 1.00 46.84 103 GLU A N 1
ATOM 841 C CA . GLU A 1 103 ? -8.837 11.312 -11.360 1.00 46.84 103 GLU A CA 1
ATOM 842 C C . GLU A 1 103 ? -8.727 12.840 -11.328 1.00 46.84 103 GLU A C 1
ATOM 844 O O . GLU A 1 103 ? -7.609 13.341 -11.575 1.00 46.84 103 GLU A O 1
#

Secondary structure (DSSP, 8-state):
----TTTEEEEEEEEEEEEETTEEEEEEEEEEEESS--SS-SSTT-BTTEEEEEGGGSSS-HHHHHHHHHHHHH-GGGGGGGGSTTGGGGGSPPPHHHHTT--

Foldseek 3Di:
DDDDLVQQPDKDKDWDWDQDPVGIDTFIWIKRFGDQFPPDQPDDPADRGIHIDRCVVDPADDVLVSVLSRCCNVPVVCVVLCPDPCVVCSRDDDPPVVSVVVD

Organism: NCBI:txid38312